Protein AF-A0A1Y3RJG7-F1 (afdb_monomer_lite)

pLDDT: mean 88.73, std 10.81, range [51.53, 98.69]

Secondary structure (DSSP, 8-state):
--THHHH-TT--TTGGGT-HHHHHHHHHHHHHHHHHHHHHHHHHHHHHHHHHHHHHHHHHHHT-

Sequence (64 aa):
MIPCQQTCSSYCEGCHKSCAQWANFQQQKSRERQAKKDYLKYYNELCGAVARQFKAIGAVYMAR

Structure (mmCIF, N/CA/C/O backbone):
data_AF-A0A1Y3RJG7-F1
#
_entry.id   AF-A0A1Y3RJG7-F1
#
loop_
_atom_site.group_PDB
_atom_site.id
_atom_site.type_symbol
_atom_site.label_atom_id
_atom_site.label_alt_id
_atom_site.label_comp_id
_atom_site.label_asym_id
_atom_site.label_entity_id
_atom_site.label_seq_id
_atom_site.pdbx_PDB_ins_code
_atom_site.Cartn_x
_atom_site.Cartn_y
_atom_site.Cartn_z
_atom_site.occupancy
_atom_site.B_iso_or_equiv
_atom_site.auth_seq_id
_atom_site.auth_comp_id
_atom_site.auth_asym_id
_atom_site.auth_atom_id
_atom_site.pdbx_PDB_model_num
ATOM 1 N N . MET A 1 1 ? -0.259 -7.464 19.510 1.00 63.16 1 MET A N 1
ATOM 2 C CA . MET A 1 1 ? -0.857 -6.225 20.055 1.00 63.16 1 MET A CA 1
ATOM 3 C C . MET A 1 1 ? -2.159 -5.950 19.323 1.00 63.16 1 MET A C 1
ATOM 5 O O . MET A 1 1 ? -2.128 -5.941 18.098 1.00 63.16 1 MET A O 1
ATOM 9 N N . ILE A 1 2 ? -3.281 -5.784 20.033 1.00 75.38 2 ILE A N 1
ATOM 10 C CA . ILE A 1 2 ? -4.579 -5.427 19.436 1.00 75.38 2 ILE A CA 1
ATOM 11 C C . ILE A 1 2 ? -4.770 -3.917 19.634 1.00 75.38 2 ILE A C 1
ATOM 13 O O . ILE A 1 2 ? -5.073 -3.505 20.751 1.00 75.38 2 ILE A O 1
ATOM 17 N N . PRO A 1 3 ? -4.603 -3.073 18.599 1.00 76.50 3 PRO A N 1
ATOM 18 C CA . PRO A 1 3 ? -4.628 -1.621 18.790 1.00 76.50 3 PRO A CA 1
ATOM 19 C C . PRO A 1 3 ? -5.977 -1.098 19.299 1.00 76.50 3 PRO A C 1
ATOM 21 O O . PRO A 1 3 ? -6.003 -0.092 19.993 1.00 76.50 3 PRO A O 1
ATOM 24 N N . CYS A 1 4 ? -7.076 -1.825 19.059 1.00 83.25 4 CYS A N 1
ATOM 25 C CA . CYS A 1 4 ? -8.382 -1.540 19.663 1.00 83.25 4 CYS A CA 1
ATOM 26 C C . CYS A 1 4 ? -8.328 -1.407 21.197 1.00 83.25 4 CYS A C 1
ATOM 28 O O . CYS A 1 4 ? -9.065 -0.598 21.745 1.00 83.25 4 CYS A O 1
ATOM 30 N N . GLN A 1 5 ? -7.463 -2.160 21.889 1.00 83.06 5 GLN A N 1
ATOM 31 C CA . GLN A 1 5 ? -7.281 -2.053 23.344 1.00 83.06 5 GLN A CA 1
ATOM 32 C C . GLN A 1 5 ? -6.696 -0.702 23.771 1.00 83.06 5 GLN A C 1
ATOM 34 O O . GLN A 1 5 ? -6.938 -0.248 24.881 1.00 83.06 5 GLN A O 1
ATOM 39 N N . GLN A 1 6 ? -5.918 -0.064 22.898 1.00 82.38 6 GLN A N 1
ATOM 40 C CA . GLN A 1 6 ? -5.238 1.198 23.184 1.00 82.38 6 GLN A CA 1
ATOM 41 C C . GLN A 1 6 ? -6.036 2.413 22.705 1.00 82.38 6 GLN A C 1
ATOM 43 O O . GLN A 1 6 ? -5.853 3.504 23.233 1.00 82.38 6 GLN A O 1
ATOM 48 N N . THR A 1 7 ? -6.881 2.248 21.684 1.00 81.00 7 THR A N 1
ATOM 49 C CA . THR A 1 7 ? -7.522 3.373 20.987 1.00 81.00 7 THR A CA 1
ATOM 50 C C . THR A 1 7 ? -9.037 3.441 21.150 1.00 81.00 7 THR A C 1
ATOM 52 O O . THR A 1 7 ? -9.620 4.476 20.832 1.00 81.00 7 THR A O 1
ATOM 55 N N . CYS A 1 8 ? -9.695 2.379 21.626 1.00 84.88 8 CYS A N 1
ATOM 56 C CA . CYS A 1 8 ? -11.137 2.388 21.859 1.00 84.88 8 CYS A CA 1
ATOM 57 C C . CYS A 1 8 ? -11.444 2.858 23.285 1.00 84.88 8 CYS A C 1
ATOM 59 O O . CYS A 1 8 ? -11.062 2.208 24.255 1.00 84.88 8 CYS A O 1
ATOM 61 N N . SER A 1 9 ? -12.182 3.962 23.411 1.00 84.50 9 SER A N 1
ATOM 62 C CA . SER A 1 9 ? -12.600 4.522 24.704 1.00 84.50 9 SER A CA 1
AT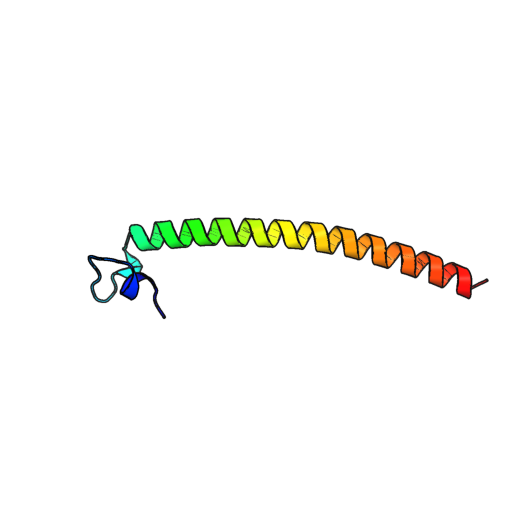OM 63 C C . SER A 1 9 ? -13.568 3.622 25.481 1.00 84.50 9 SER A C 1
ATOM 65 O O . SER A 1 9 ? -13.657 3.729 26.698 1.00 84.50 9 SER A O 1
ATOM 67 N N . SER A 1 10 ? -14.279 2.728 24.791 1.00 84.62 10 SER A N 1
ATOM 68 C CA . SER A 1 10 ? -15.240 1.778 25.372 1.00 84.62 10 SER A CA 1
ATOM 69 C C . SER A 1 10 ? -14.735 0.336 25.298 1.00 84.62 10 SER A C 1
ATOM 71 O O . SER A 1 10 ? -15.517 -0.596 25.109 1.00 84.62 10 SER A O 1
ATOM 73 N N . TYR A 1 11 ? -13.418 0.144 25.379 1.00 85.12 11 TYR A N 1
ATOM 74 C CA . TYR A 1 11 ? -12.824 -1.181 25.289 1.00 85.12 11 TYR A CA 1
ATOM 75 C C . TYR A 1 11 ? -13.304 -2.109 26.417 1.00 85.12 11 TYR A C 1
ATOM 77 O O . TYR A 1 11 ? -13.247 -1.772 27.597 1.00 85.12 11 TYR A O 1
ATOM 85 N N . CYS A 1 12 ? -13.695 -3.322 26.036 1.00 86.00 12 CYS A N 1
ATOM 86 C CA . CYS A 1 12 ? -13.883 -4.473 26.913 1.00 86.00 12 CYS A CA 1
ATOM 87 C C . CYS A 1 12 ? -13.157 -5.694 26.326 1.00 86.00 12 CYS A C 1
ATOM 89 O O . CYS A 1 12 ? -12.751 -5.692 25.156 1.00 86.00 12 CYS A O 1
ATOM 91 N N . GLU A 1 13 ? -12.969 -6.750 27.118 1.00 85.81 13 GLU A N 1
ATOM 92 C CA . GLU A 1 13 ? -12.353 -7.978 26.614 1.00 85.81 13 GLU A CA 1
ATOM 93 C C . GLU A 1 13 ? -13.140 -8.520 25.406 1.00 85.81 13 GLU A C 1
ATOM 95 O O . GLU A 1 13 ? -14.361 -8.647 25.433 1.00 85.81 13 GLU A O 1
ATOM 100 N N . GLY A 1 14 ? -12.445 -8.769 24.291 1.00 85.00 14 GLY A N 1
ATOM 101 C CA . GLY A 1 14 ? -13.076 -9.202 23.037 1.00 85.00 14 GLY A CA 1
ATOM 102 C C . GLY A 1 14 ? -13.681 -8.090 22.164 1.00 85.00 14 GLY A C 1
ATOM 103 O O . GLY A 1 14 ? -14.085 -8.383 21.039 1.00 85.00 14 GLY A O 1
ATOM 104 N N . CYS A 1 15 ? -13.657 -6.821 22.591 1.00 87.44 15 CYS A N 1
ATOM 105 C CA . CYS A 1 15 ? -14.238 -5.675 21.870 1.00 87.44 15 CYS A CA 1
ATOM 106 C C . CYS A 1 15 ? -13.800 -5.579 20.396 1.00 87.44 15 CYS A C 1
ATOM 108 O O . CYS A 1 15 ? -14.614 -5.313 19.519 1.00 87.44 15 CYS A O 1
ATOM 110 N N . HIS A 1 16 ? -12.543 -5.895 20.075 1.00 84.62 16 HIS A N 1
ATOM 111 C CA . HIS A 1 16 ? -12.010 -5.864 18.703 1.00 84.62 16 HIS A CA 1
ATOM 112 C C . HIS A 1 16 ? -12.757 -6.752 17.689 1.00 84.62 16 HIS A C 1
ATOM 114 O O . HIS A 1 16 ? -12.564 -6.581 16.488 1.00 84.62 16 HIS A O 1
ATOM 120 N N . LYS A 1 17 ? -13.580 -7.705 18.139 1.00 86.44 17 LYS A N 1
ATOM 121 C CA . LYS A 1 17 ? -14.384 -8.570 17.262 1.00 86.44 17 LYS A CA 1
ATOM 122 C C . LYS A 1 17 ? -15.643 -7.875 16.738 1.00 86.44 17 LYS A C 1
ATOM 124 O O . LYS A 1 17 ? -16.113 -8.225 15.663 1.00 86.44 17 LYS A O 1
ATOM 129 N N . SER A 1 18 ? -16.176 -6.908 17.483 1.00 86.56 18 SER A N 1
ATOM 130 C CA . SER A 1 18 ? -17.430 -6.202 17.174 1.00 86.56 18 SER A CA 1
ATOM 131 C C . SER A 1 18 ? -17.303 -4.672 17.214 1.00 86.56 18 SER A C 1
ATOM 133 O O . SER A 1 18 ? -18.276 -3.959 16.982 1.00 86.56 18 SER A O 1
ATOM 135 N N . CYS A 1 19 ? -16.108 -4.138 17.478 1.00 89.31 19 CYS A N 1
ATOM 136 C CA . CYS A 1 19 ? -15.863 -2.704 17.573 1.00 89.31 19 CYS A CA 1
ATOM 137 C C . CYS A 1 19 ? -15.926 -2.024 16.198 1.00 89.31 19 CYS A C 1
ATOM 139 O O . CYS A 1 19 ? -15.053 -2.216 15.346 1.00 89.31 19 CYS A O 1
ATOM 141 N N . ALA A 1 20 ? -16.913 -1.145 16.016 1.00 88.75 20 ALA A N 1
ATOM 142 C CA . ALA A 1 20 ? -17.080 -0.364 14.792 1.00 88.75 20 ALA A CA 1
ATOM 143 C C . ALA A 1 20 ? -15.889 0.575 14.517 1.00 88.75 20 ALA A C 1
ATOM 145 O O . ALA A 1 20 ? -15.434 0.686 13.378 1.00 88.75 20 ALA A O 1
ATOM 146 N N . GLN A 1 21 ? -15.331 1.215 15.554 1.00 87.44 21 GLN A N 1
ATOM 147 C CA . GLN A 1 21 ? -14.148 2.075 15.408 1.00 87.44 21 GLN A CA 1
ATOM 148 C C . GLN A 1 21 ? -12.939 1.280 14.902 1.00 87.44 21 GLN A C 1
ATOM 150 O O . GLN A 1 21 ? -12.222 1.735 14.009 1.00 87.44 21 GLN A O 1
ATOM 155 N N . TRP A 1 22 ? -12.742 0.071 15.433 1.00 89.06 22 TRP A N 1
ATOM 156 C CA . TRP A 1 22 ? -11.662 -0.812 15.012 1.00 89.06 22 TRP A CA 1
ATOM 157 C C . TRP A 1 22 ? -11.844 -1.290 13.570 1.00 89.06 22 TRP A C 1
ATOM 159 O O . TRP A 1 22 ? -10.899 -1.214 12.786 1.00 89.06 22 TRP A O 1
ATOM 169 N N . ALA A 1 23 ? -13.058 -1.692 13.188 1.00 90.12 23 ALA A N 1
ATOM 170 C CA . ALA A 1 23 ? -13.371 -2.085 11.815 1.00 90.12 23 ALA A CA 1
ATOM 171 C C . ALA A 1 23 ? -13.094 -0.947 10.812 1.00 90.12 23 ALA A C 1
ATOM 173 O O . ALA A 1 23 ? -12.419 -1.156 9.800 1.00 90.12 23 ALA A O 1
ATOM 174 N N . ASN A 1 24 ? -13.529 0.277 11.129 1.00 91.12 24 ASN A N 1
ATOM 175 C CA . ASN A 1 24 ? -13.272 1.461 10.304 1.00 91.12 24 ASN A CA 1
ATOM 176 C C . ASN A 1 24 ? -11.772 1.760 10.182 1.00 91.12 24 ASN A C 1
ATOM 178 O O . ASN A 1 24 ? -11.266 1.995 9.083 1.00 91.12 24 ASN A O 1
ATOM 182 N N . PHE A 1 25 ? -11.034 1.687 11.292 1.00 90.38 25 PHE A N 1
ATOM 183 C CA . PHE A 1 25 ? -9.583 1.859 11.282 1.00 90.38 25 PHE A CA 1
ATOM 184 C C . PHE A 1 25 ? -8.888 0.794 10.423 1.00 90.38 25 PHE A C 1
ATOM 186 O O . PHE A 1 25 ? -8.022 1.119 9.608 1.00 90.38 25 PHE A O 1
ATOM 193 N N . GLN A 1 26 ? -9.275 -0.478 10.555 1.00 91.25 26 GLN A N 1
ATOM 194 C CA . GLN A 1 26 ? -8.724 -1.559 9.739 1.00 91.25 26 GLN A CA 1
ATOM 195 C C . GLN A 1 26 ? -9.000 -1.344 8.249 1.00 91.25 26 GLN A C 1
ATOM 197 O O . GLN A 1 26 ? -8.099 -1.565 7.436 1.00 91.25 26 GLN A O 1
ATOM 202 N N . GLN A 1 27 ? -10.199 -0.878 7.891 1.00 94.12 27 GLN A N 1
ATOM 203 C CA . GLN A 1 27 ? -10.551 -0.554 6.511 1.00 94.12 27 GLN A CA 1
ATOM 204 C C . GLN A 1 27 ? -9.686 0.591 5.971 1.00 94.12 27 GLN A C 1
ATOM 206 O O . GLN A 1 27 ? -9.101 0.452 4.895 1.00 94.12 27 GLN A O 1
ATOM 211 N N . GLN A 1 28 ? -9.524 1.674 6.735 1.00 94.88 28 GLN A N 1
ATOM 212 C CA . GLN A 1 28 ? -8.658 2.796 6.366 1.00 94.88 28 GLN A CA 1
ATOM 213 C C . GLN A 1 28 ? -7.209 2.336 6.158 1.00 94.88 28 GLN A C 1
ATOM 215 O O . GLN A 1 28 ? -6.607 2.603 5.117 1.00 94.88 28 GLN A O 1
ATOM 220 N N . LYS A 1 29 ? -6.666 1.546 7.091 1.00 94.19 29 LYS A N 1
ATOM 221 C CA . LYS A 1 29 ? -5.320 0.970 6.958 1.00 94.19 29 LYS A CA 1
ATOM 222 C C . LYS A 1 29 ? -5.197 0.001 5.792 1.00 94.19 29 LYS A C 1
ATOM 224 O O . LYS A 1 29 ? -4.128 -0.086 5.194 1.00 94.19 29 LYS A O 1
ATOM 229 N N . SER A 1 30 ? -6.260 -0.718 5.447 1.00 96.19 30 SER A N 1
ATOM 230 C CA . SER A 1 30 ? -6.277 -1.566 4.257 1.00 96.19 30 SER A CA 1
ATOM 231 C C . SER A 1 30 ? -6.144 -0.735 2.982 1.00 96.19 30 SER A C 1
ATOM 233 O O . SER A 1 30 ? -5.282 -1.032 2.159 1.00 96.19 30 SER A O 1
ATOM 235 N N . ARG A 1 31 ? -6.911 0.358 2.868 1.00 98.00 31 ARG A N 1
ATOM 236 C CA . ARG A 1 31 ? -6.836 1.294 1.734 1.00 98.00 31 ARG A CA 1
ATOM 237 C C . ARG A 1 31 ? -5.447 1.918 1.605 1.00 98.00 31 ARG A C 1
ATOM 239 O O . ARG A 1 31 ? -4.865 1.884 0.527 1.00 98.00 31 ARG A O 1
ATOM 246 N N . GLU A 1 32 ? -4.875 2.398 2.710 1.00 97.88 32 GLU A N 1
ATOM 247 C CA . GLU A 1 32 ? -3.511 2.948 2.733 1.00 97.88 32 GLU A CA 1
ATOM 248 C C . GLU A 1 32 ? -2.463 1.919 2.280 1.00 97.88 32 GLU A C 1
ATOM 250 O O . GLU A 1 32 ? -1.556 2.241 1.511 1.00 97.88 32 GLU A O 1
ATOM 255 N N . ARG A 1 33 ? -2.569 0.666 2.746 1.00 97.94 33 ARG A N 1
ATOM 256 C CA . ARG A 1 33 ? -1.660 -0.408 2.318 1.00 97.94 33 ARG A CA 1
ATOM 257 C C . ARG A 1 33 ? -1.829 -0.736 0.842 1.00 97.94 33 ARG A C 1
ATOM 259 O O . ARG A 1 33 ? -0.822 -0.986 0.186 1.00 97.94 33 ARG A O 1
ATOM 266 N N . GLN A 1 34 ? -3.059 -0.748 0.336 1.00 98.56 34 GLN A N 1
ATOM 267 C CA . GLN A 1 34 ? -3.312 -1.035 -1.070 1.00 98.56 34 GLN A CA 1
ATOM 268 C C . GLN A 1 34 ? -2.695 0.044 -1.964 1.00 98.56 34 GLN A C 1
ATOM 270 O O . GLN A 1 34 ? -1.906 -0.294 -2.837 1.00 98.56 34 GLN A O 1
ATOM 275 N N . ALA A 1 35 ? -2.901 1.325 -1.647 1.00 98.25 35 ALA A N 1
ATOM 276 C CA . ALA A 1 35 ? -2.286 2.428 -2.388 1.00 98.25 35 ALA A CA 1
ATOM 277 C C . ALA A 1 35 ? -0.747 2.333 -2.425 1.00 98.25 35 ALA A C 1
ATOM 279 O O . ALA A 1 35 ? -0.126 2.521 -3.470 1.00 98.25 35 ALA A O 1
ATOM 280 N N . LYS A 1 36 ? -0.115 1.971 -1.297 1.00 98.44 36 LYS A N 1
ATOM 281 C CA . LYS A 1 36 ? 1.341 1.740 -1.244 1.00 98.44 36 LYS A CA 1
ATOM 282 C C . LYS A 1 36 ? 1.775 0.558 -2.111 1.00 98.44 36 LYS A C 1
ATOM 284 O O . LYS A 1 36 ? 2.809 0.640 -2.769 1.00 98.44 36 LYS A O 1
ATOM 289 N N . LYS A 1 37 ? 1.013 -0.540 -2.109 1.00 98.56 37 LYS A N 1
ATOM 290 C CA . LYS A 1 37 ? 1.293 -1.701 -2.965 1.00 98.56 3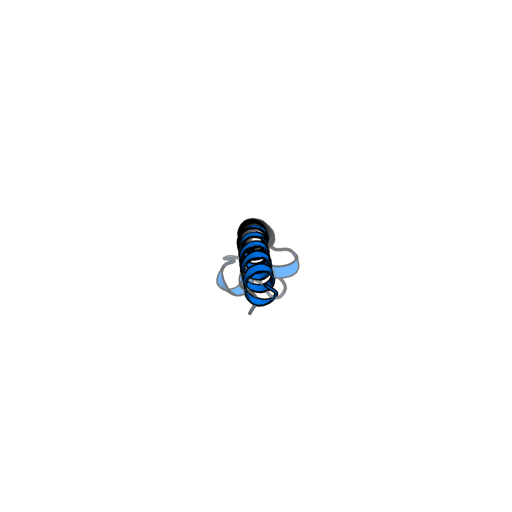7 LYS A CA 1
ATOM 291 C C . LYS A 1 37 ? 1.196 -1.337 -4.441 1.00 98.56 37 LYS A C 1
ATOM 293 O O . LYS A 1 37 ? 2.081 -1.726 -5.194 1.00 98.56 37 LYS A O 1
ATOM 298 N N . ASP A 1 38 ? 0.174 -0.584 -4.829 1.00 98.62 38 ASP A N 1
ATOM 299 C CA . ASP A 1 38 ? -0.043 -0.179 -6.219 1.00 98.62 38 ASP A CA 1
ATOM 300 C C . ASP A 1 38 ? 1.101 0.718 -6.712 1.00 98.62 38 ASP A C 1
ATOM 302 O O . ASP A 1 38 ? 1.663 0.469 -7.779 1.00 98.62 38 ASP A O 1
ATOM 306 N N . TYR A 1 39 ? 1.531 1.680 -5.885 1.00 98.50 39 TYR A N 1
ATOM 307 C CA . TYR A 1 39 ? 2.719 2.497 -6.149 1.00 98.50 39 TYR A CA 1
ATOM 308 C C . TYR A 1 39 ? 3.969 1.633 -6.364 1.00 98.50 39 TYR A C 1
ATOM 310 O O . TYR A 1 39 ? 4.641 1.740 -7.390 1.00 98.50 39 TYR A O 1
ATOM 318 N N . LEU A 1 40 ? 4.278 0.746 -5.412 1.00 98.69 40 LEU A N 1
ATOM 319 C CA . LEU A 1 40 ? 5.469 -0.102 -5.498 1.00 98.69 40 LEU A CA 1
ATOM 320 C C . LEU A 1 40 ? 5.414 -1.040 -6.706 1.00 98.69 40 LEU A C 1
ATOM 322 O O . LEU A 1 40 ? 6.436 -1.253 -7.352 1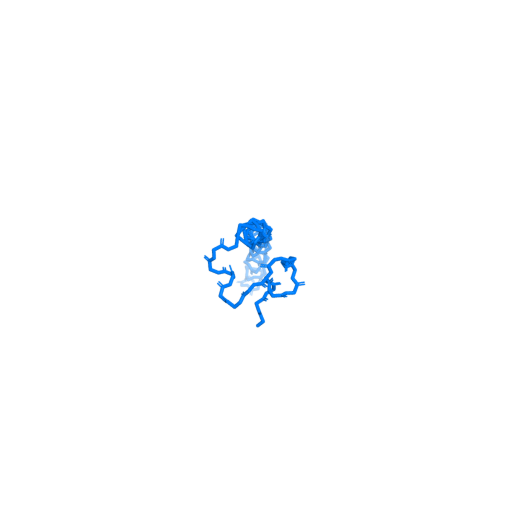.00 98.69 40 LEU A O 1
ATOM 326 N N . LYS A 1 41 ? 4.236 -1.579 -7.033 1.00 98.56 41 LYS A N 1
ATOM 327 C CA . LYS A 1 41 ? 4.036 -2.440 -8.201 1.00 98.56 41 LYS A CA 1
ATOM 328 C C . LYS A 1 41 ? 4.404 -1.704 -9.488 1.00 98.56 41 LYS A C 1
ATOM 330 O O . LYS A 1 41 ? 5.240 -2.201 -10.237 1.00 98.56 41 LYS A O 1
ATOM 335 N N . TYR A 1 42 ? 3.841 -0.514 -9.697 1.00 98.56 42 TYR A N 1
ATOM 336 C CA . TYR A 1 42 ? 4.107 0.293 -10.887 1.00 98.56 42 TYR A CA 1
ATOM 337 C C . TYR A 1 42 ? 5.604 0.583 -11.065 1.00 98.56 42 TYR A C 1
ATOM 339 O O . TYR A 1 42 ? 6.177 0.320 -12.123 1.00 98.56 42 TYR A O 1
ATOM 347 N N . TYR A 1 43 ? 6.272 1.069 -10.014 1.00 98.62 43 TYR A N 1
ATOM 348 C CA . TYR A 1 43 ? 7.690 1.417 -10.115 1.00 98.62 43 TYR A CA 1
ATOM 349 C C . TYR A 1 43 ? 8.603 0.195 -10.229 1.00 98.62 43 TYR A C 1
ATOM 351 O O . TYR A 1 43 ? 9.603 0.257 -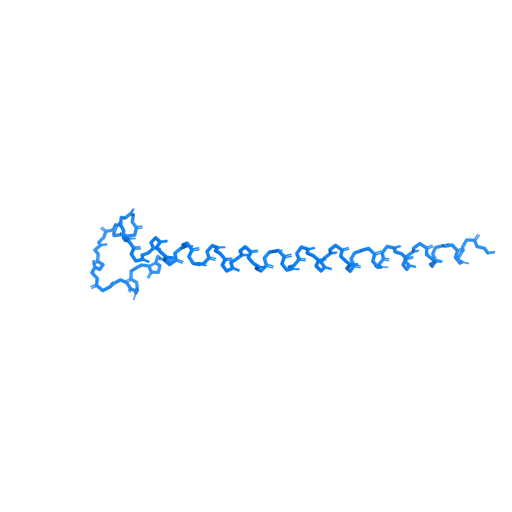10.939 1.00 98.62 43 TYR A O 1
ATOM 359 N N . ASN A 1 44 ? 8.257 -0.934 -9.606 1.00 98.56 44 ASN A N 1
ATOM 360 C CA . ASN A 1 44 ? 9.000 -2.179 -9.800 1.00 98.56 44 ASN A CA 1
ATOM 361 C C . ASN A 1 44 ? 8.912 -2.672 -11.250 1.00 98.56 44 ASN A C 1
ATOM 363 O O . ASN A 1 44 ? 9.915 -3.123 -11.806 1.00 98.56 44 ASN A O 1
ATOM 367 N N . GLU A 1 45 ? 7.739 -2.567 -11.877 1.00 98.31 45 GLU A N 1
ATOM 368 C CA . GLU A 1 45 ? 7.555 -2.925 -13.285 1.00 98.31 45 GLU A CA 1
ATOM 369 C C . GLU A 1 45 ? 8.360 -2.000 -14.205 1.00 98.31 45 GLU A C 1
ATOM 371 O O . GLU A 1 45 ? 9.118 -2.492 -15.047 1.00 98.31 45 GLU A O 1
ATOM 376 N N . LEU A 1 46 ? 8.264 -0.682 -13.998 1.00 98.38 46 LEU A N 1
ATOM 377 C CA . LEU A 1 46 ? 8.987 0.328 -14.773 1.00 98.38 46 LEU A CA 1
ATOM 378 C C . LEU A 1 46 ? 10.508 0.164 -14.649 1.00 98.38 46 LEU A C 1
ATOM 380 O O . LEU A 1 46 ? 11.199 -0.020 -15.652 1.00 98.38 46 LEU A O 1
ATOM 384 N N . CYS A 1 47 ? 11.035 0.183 -13.423 1.00 98.12 47 CYS A N 1
ATOM 385 C CA . CYS A 1 47 ? 12.468 0.038 -13.172 1.00 98.12 47 CYS A CA 1
ATOM 386 C C . CYS A 1 47 ? 12.982 -1.319 -13.664 1.00 98.12 47 CYS A C 1
ATOM 388 O O . CYS A 1 47 ? 14.056 -1.402 -14.259 1.00 98.12 47 CYS A O 1
ATOM 390 N N . GLY A 1 48 ? 12.195 -2.382 -13.475 1.00 97.81 48 GLY A N 1
ATOM 391 C CA . GLY A 1 48 ? 12.514 -3.706 -13.992 1.00 97.81 48 GLY A CA 1
ATOM 392 C C . GLY A 1 48 ? 12.592 -3.738 -15.521 1.00 97.81 48 GLY A C 1
ATOM 393 O O . GLY A 1 48 ? 13.491 -4.376 -16.068 1.00 97.81 48 GLY A O 1
ATOM 394 N N . ALA A 1 49 ? 11.685 -3.054 -16.225 1.00 97.81 49 ALA A N 1
ATOM 395 C CA . ALA A 1 49 ? 11.716 -2.953 -17.684 1.00 97.81 49 ALA A CA 1
ATOM 396 C C . ALA A 1 49 ? 12.973 -2.225 -18.175 1.00 97.81 49 ALA A C 1
ATOM 398 O O . ALA A 1 49 ? 13.686 -2.755 -19.028 1.00 97.81 49 ALA A O 1
ATOM 399 N N . VAL A 1 50 ? 13.286 -1.077 -17.575 1.00 97.31 50 VAL A N 1
ATOM 400 C CA . VAL A 1 50 ? 14.484 -0.289 -17.893 1.00 97.31 50 VAL A CA 1
ATOM 401 C C . VAL A 1 50 ? 15.758 -1.108 -17.658 1.00 97.31 50 VAL A C 1
ATOM 403 O O . VAL A 1 50 ? 16.610 -1.206 -18.539 1.00 97.31 50 VAL A O 1
ATOM 406 N N . ALA A 1 51 ? 15.870 -1.787 -16.513 1.00 96.75 51 ALA A N 1
ATOM 407 C CA . ALA A 1 51 ? 17.022 -2.634 -16.208 1.00 96.75 51 ALA A CA 1
ATOM 408 C C . ALA A 1 51 ? 17.211 -3.766 -17.235 1.00 96.75 51 ALA A C 1
ATOM 410 O O . ALA A 1 51 ? 18.335 -4.044 -17.658 1.00 96.75 51 ALA A O 1
ATOM 411 N N . ARG A 1 52 ? 16.117 -4.404 -17.681 1.00 96.19 52 ARG A N 1
ATOM 412 C CA . ARG A 1 52 ? 16.169 -5.436 -18.731 1.00 96.19 52 ARG A CA 1
ATOM 413 C C . ARG A 1 52 ? 16.638 -4.870 -20.070 1.00 96.19 52 ARG A C 1
ATOM 415 O O . ARG A 1 52 ? 17.445 -5.520 -20.729 1.00 96.19 52 ARG A O 1
ATOM 422 N N . GLN A 1 53 ? 16.179 -3.677 -20.452 1.00 95.44 53 GLN A N 1
ATOM 423 C CA . GLN A 1 53 ? 16.612 -3.009 -21.685 1.00 95.44 53 GLN A CA 1
ATOM 424 C C . GLN A 1 53 ? 18.119 -2.739 -21.672 1.00 95.44 53 GLN A C 1
ATOM 426 O O . GLN A 1 53 ? 18.818 -3.144 -22.599 1.00 95.44 53 GLN A O 1
ATOM 431 N N . PHE A 1 54 ? 18.643 -2.143 -20.597 1.00 95.00 54 PHE A N 1
ATOM 432 C CA . PHE A 1 54 ? 20.082 -1.892 -20.473 1.00 95.00 54 PHE A CA 1
ATOM 433 C C . PHE A 1 54 ? 20.903 -3.180 -20.478 1.00 95.00 54 PHE A C 1
ATOM 435 O O . PHE A 1 54 ? 21.939 -3.246 -21.139 1.00 95.00 54 PHE A O 1
ATOM 442 N N . LYS A 1 55 ? 20.423 -4.230 -19.802 1.00 93.12 55 LYS A N 1
ATOM 443 C CA . LYS A 1 55 ? 21.085 -5.538 -19.823 1.00 93.12 55 LYS A CA 1
ATOM 444 C C . LYS A 1 55 ? 21.132 -6.128 -21.234 1.00 93.12 55 LYS A C 1
ATOM 446 O O . LYS A 1 55 ? 22.166 -6.660 -21.622 1.00 93.12 55 LYS A O 1
ATOM 451 N N . ALA A 1 56 ? 20.045 -6.022 -21.999 1.00 93.00 56 ALA A N 1
ATOM 452 C CA . ALA A 1 56 ? 20.000 -6.495 -23.379 1.00 93.00 56 ALA A CA 1
ATOM 453 C C . ALA A 1 56 ? 20.978 -5.720 -24.277 1.00 93.00 56 ALA A C 1
ATOM 455 O O . ALA A 1 56 ? 21.742 -6.336 -25.011 1.00 93.00 56 ALA A O 1
ATOM 456 N N . ILE A 1 57 ? 21.018 -4.389 -24.167 1.00 90.81 57 ILE A N 1
ATOM 457 C CA . ILE A 1 57 ? 21.954 -3.541 -24.925 1.00 90.81 57 ILE A CA 1
ATOM 458 C C . ILE A 1 57 ? 23.408 -3.898 -24.589 1.00 90.81 57 ILE A C 1
ATOM 460 O O . ILE A 1 57 ? 24.215 -4.113 -25.492 1.00 90.81 57 ILE A O 1
ATOM 464 N N . GLY A 1 58 ? 23.736 -4.009 -23.299 1.00 84.56 58 GLY A N 1
ATOM 465 C CA . GLY A 1 58 ? 25.078 -4.387 -22.854 1.00 84.56 58 GLY A CA 1
ATOM 466 C C . GLY A 1 58 ? 25.486 -5.785 -23.327 1.00 84.56 58 GLY A C 1
ATOM 467 O O . GLY A 1 58 ? 26.613 -5.973 -23.773 1.00 84.56 58 GLY A O 1
ATOM 468 N N . ALA A 1 59 ? 24.564 -6.752 -23.301 1.00 75.62 59 ALA A N 1
ATOM 469 C CA . ALA A 1 59 ? 24.816 -8.100 -23.809 1.00 75.62 59 ALA A CA 1
ATOM 470 C C . ALA A 1 59 ? 25.065 -8.120 -25.327 1.00 75.62 59 ALA A C 1
ATOM 472 O O . ALA A 1 59 ? 25.947 -8.838 -25.785 1.00 75.62 59 ALA A O 1
ATOM 473 N N . VAL A 1 60 ? 24.332 -7.311 -26.099 1.00 70.00 60 VAL A N 1
ATOM 474 C CA . VAL A 1 60 ? 24.533 -7.180 -27.552 1.00 70.00 60 VAL A CA 1
ATOM 475 C C . VAL A 1 60 ? 25.890 -6.555 -27.877 1.00 70.00 60 VAL A C 1
ATOM 477 O O . VAL A 1 60 ? 26.548 -7.001 -28.811 1.00 70.00 60 VAL A O 1
ATOM 480 N N . TYR A 1 61 ? 26.327 -5.551 -27.112 1.00 66.75 61 TYR A N 1
ATOM 481 C CA . TYR A 1 61 ? 27.630 -4.916 -27.327 1.00 66.75 61 TYR A CA 1
ATOM 482 C C . TYR A 1 61 ? 28.799 -5.872 -27.051 1.00 66.75 61 TYR A C 1
ATOM 484 O O . TYR A 1 61 ? 29.772 -5.85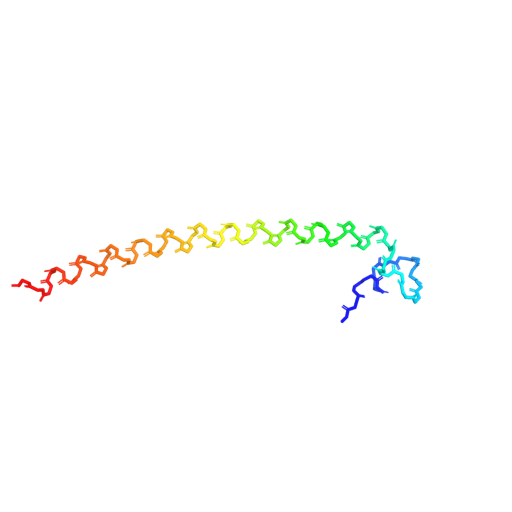6 -27.788 1.00 66.75 61 TYR A O 1
ATOM 492 N N . MET A 1 62 ? 28.692 -6.725 -26.028 1.00 63.03 62 MET A N 1
ATOM 493 C CA . MET A 1 62 ? 29.749 -7.683 -25.660 1.00 63.03 62 MET A CA 1
ATOM 494 C C . MET A 1 62 ? 29.785 -8.946 -26.536 1.00 63.03 62 MET A C 1
ATOM 496 O O . MET A 1 62 ? 30.739 -9.714 -26.456 1.00 63.03 62 MET A O 1
ATOM 500 N N . ALA A 1 63 ? 28.742 -9.194 -27.332 1.00 58.72 63 ALA A N 1
ATOM 501 C CA . ALA A 1 63 ? 28.661 -10.322 -28.263 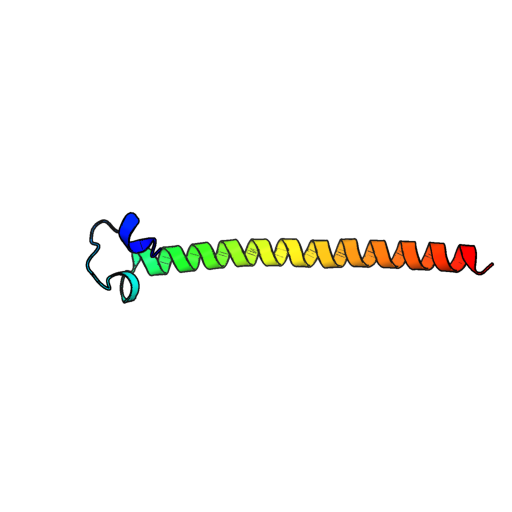1.00 58.72 63 ALA A CA 1
ATOM 502 C C . ALA A 1 63 ? 29.131 -9.973 -29.692 1.00 58.72 63 ALA A C 1
ATOM 504 O O . ALA A 1 63 ? 29.089 -10.835 -30.572 1.00 58.72 63 ALA A O 1
ATOM 505 N N . ARG A 1 64 ? 29.525 -8.718 -29.926 1.00 51.53 64 ARG A N 1
ATOM 506 C CA . ARG A 1 64 ? 30.127 -8.209 -31.165 1.00 51.53 64 ARG A CA 1
ATOM 507 C C . ARG A 1 64 ? 31.626 -8.030 -30.984 1.00 51.53 64 ARG A C 1
ATOM 509 O O . ARG A 1 64 ? 32.328 -8.228 -31.996 1.00 51.53 64 ARG A O 1
#

Radius of gyration: 23.02 Å; chains: 1; bounding box: 48×15×58 Å

Foldseek 3Di:
DQCCVVPPPPDDVVCCVPPPVNVVVVVVVVVVVVVVVVVVVVVCVVVVVVVVVVVVVVVVVVVD